Protein AF-A0A173XRQ0-F1 (afdb_monomer_lite)

Organism: Flavonifractor plautii (NCBI:txid292800)

pLDDT: mean 71.58, std 13.85, range [42.94, 87.19]

Secondary structure (DSSP, 8-state):
-EEHHHHHHHH---HHHHHHHHHTTSS-EEEETTEEEE-HHHHHHHHHSHHHH--S---HHHHHHHHHHHHHHHHS----PPPP-

Structure (mmCIF, N/CA/C/O backbone):
data_AF-A0A173XRQ0-F1
#
_entry.id   AF-A0A173XRQ0-F1
#
loop_
_atom_site.group_PDB
_atom_site.id
_atom_site.type_symbol
_atom_site.label_atom_id
_atom_site.label_alt_id
_atom_site.label_comp_id
_atom_site.label_asym_id
_atom_site.label_entity_id
_atom_site.label_seq_id
_atom_site.pdbx_PDB_ins_code
_atom_site.Cartn_x
_atom_site.Cartn_y
_atom_site.Cartn_z
_atom_site.occupancy
_atom_site.B_iso_or_equiv
_atom_site.auth_seq_id
_atom_site.auth_comp_id
_atom_site.auth_asym_id
_atom_site.auth_atom_id
_atom_site.pdbx_PDB_model_num
ATOM 1 N N . MET A 1 1 ? -6.299 11.539 4.760 1.00 83.50 1 MET A N 1
ATOM 2 C CA . MET A 1 1 ? -6.891 10.183 4.761 1.00 83.50 1 MET A CA 1
ATOM 3 C C . MET A 1 1 ? -7.530 9.909 3.399 1.00 83.50 1 MET A C 1
ATOM 5 O O . MET A 1 1 ? -8.025 10.856 2.797 1.00 83.50 1 MET A O 1
ATOM 9 N N . LEU A 1 2 ? -7.465 8.677 2.894 1.00 84.19 2 LEU A N 1
ATOM 10 C CA . LEU A 1 2 ? -8.093 8.196 1.653 1.00 84.19 2 LEU A CA 1
ATOM 11 C C . LEU A 1 2 ? -8.922 6.957 1.964 1.00 84.19 2 LEU A C 1
ATOM 13 O O . LEU A 1 2 ? -8.511 6.150 2.787 1.00 84.19 2 LEU A O 1
ATOM 17 N N . THR A 1 3 ? -10.053 6.762 1.299 1.00 86.44 3 THR A N 1
ATOM 18 C CA . THR A 1 3 ? -10.709 5.446 1.337 1.00 86.44 3 THR A CA 1
ATOM 19 C C . THR A 1 3 ? -9.903 4.430 0.529 1.00 86.44 3 THR A C 1
ATOM 21 O O . THR A 1 3 ? -9.160 4.800 -0.381 1.00 86.44 3 THR A O 1
ATOM 24 N N . VAL A 1 4 ? -10.078 3.138 0.813 1.00 83.62 4 VAL A N 1
ATOM 25 C CA . VAL A 1 4 ? -9.475 2.064 0.001 1.00 83.62 4 VAL A CA 1
ATOM 26 C C . VAL A 1 4 ? -9.883 2.177 -1.475 1.00 83.62 4 VAL A C 1
ATOM 28 O O . VAL A 1 4 ? -9.064 1.908 -2.347 1.00 83.62 4 VAL A O 1
ATOM 31 N N . HIS A 1 5 ? -11.107 2.636 -1.768 1.00 84.06 5 HIS A N 1
ATOM 32 C CA . HIS A 1 5 ? -11.555 2.888 -3.142 1.00 84.06 5 HIS A CA 1
ATOM 33 C C . HIS A 1 5 ? -10.736 3.994 -3.814 1.00 84.06 5 HIS A C 1
ATOM 35 O O . HIS A 1 5 ? -10.141 3.768 -4.859 1.00 84.06 5 HIS A O 1
ATOM 41 N N . GLN A 1 6 ? -10.621 5.155 -3.165 1.00 84.38 6 GLN A N 1
ATOM 42 C CA . GLN A 1 6 ? -9.846 6.277 -3.701 1.00 84.38 6 GLN A CA 1
ATOM 43 C C . GLN A 1 6 ? -8.360 5.940 -3.840 1.00 84.38 6 GLN A C 1
ATOM 45 O O . GLN A 1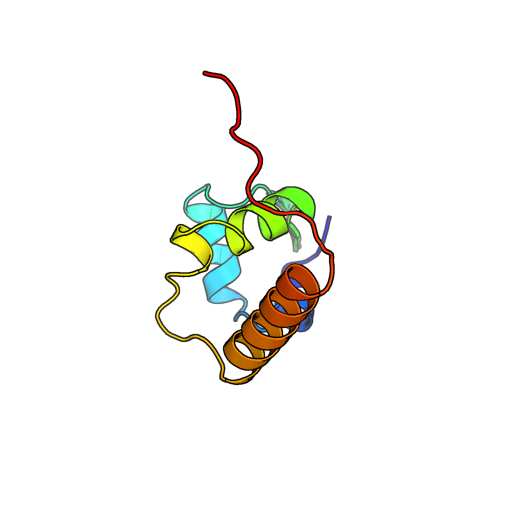 6 ? -7.725 6.341 -4.806 1.00 84.38 6 GLN A O 1
ATOM 50 N N . ALA A 1 7 ? -7.788 5.202 -2.887 1.00 83.19 7 ALA A N 1
ATOM 51 C CA . ALA A 1 7 ? -6.405 4.745 -2.976 1.00 83.19 7 ALA A CA 1
ATOM 52 C C . ALA A 1 7 ? -6.204 3.739 -4.121 1.00 83.19 7 ALA A C 1
ATOM 54 O O . ALA A 1 7 ? -5.158 3.748 -4.762 1.00 83.19 7 ALA A O 1
ATOM 55 N N . SER A 1 8 ? -7.206 2.904 -4.405 1.00 83.44 8 SER A N 1
ATOM 56 C CA . SER A 1 8 ? -7.181 1.975 -5.535 1.00 83.44 8 SER A CA 1
ATOM 57 C C . SER A 1 8 ? -7.197 2.718 -6.870 1.00 83.44 8 SER A C 1
ATOM 59 O O . SER A 1 8 ? -6.362 2.439 -7.724 1.00 83.44 8 SER A O 1
ATOM 61 N N . GLU A 1 9 ? -8.071 3.715 -7.018 1.00 82.88 9 GLU A N 1
ATOM 62 C CA . GLU A 1 9 ? -8.156 4.541 -8.230 1.00 82.88 9 GLU A CA 1
ATOM 63 C C . GLU A 1 9 ? -6.909 5.407 -8.440 1.00 82.88 9 GLU A C 1
ATOM 65 O O . GLU A 1 9 ? -6.418 5.517 -9.558 1.00 82.88 9 GLU A O 1
ATOM 70 N N . LEU A 1 10 ? -6.366 5.997 -7.370 1.00 81.00 10 LEU A N 1
ATOM 71 C CA . LEU A 1 10 ? -5.198 6.878 -7.456 1.00 81.00 10 LEU A CA 1
ATOM 72 C C . LEU A 1 10 ? -3.892 6.122 -7.689 1.00 81.00 10 LEU A C 1
ATOM 74 O O . LEU A 1 10 ? -3.028 6.598 -8.419 1.00 81.00 10 LEU A O 1
ATOM 78 N N . CYS A 1 11 ? -3.709 4.982 -7.023 1.00 75.38 11 CYS A N 1
ATOM 79 C CA . CYS A 1 11 ? -2.441 4.259 -7.061 1.00 75.38 11 CYS A CA 1
ATOM 80 C C . CYS A 1 11 ? -2.453 3.084 -8.049 1.00 75.38 11 CYS A C 1
ATOM 82 O O . CYS A 1 11 ? -1.405 2.488 -8.281 1.00 75.38 11 CYS A O 1
ATOM 84 N N . GLY A 1 12 ? -3.617 2.725 -8.602 1.00 77.81 12 GLY A N 1
ATOM 85 C CA . GLY A 1 12 ? -3.782 1.602 -9.528 1.00 77.81 12 GLY A CA 1
ATOM 86 C C . GLY A 1 12 ? -3.690 0.220 -8.872 1.00 77.81 12 GLY A C 1
ATOM 87 O O . GLY A 1 12 ? -3.687 -0.793 -9.568 1.00 77.81 12 GLY A O 1
ATOM 88 N N . TYR A 1 13 ? -3.612 0.148 -7.540 1.00 80.88 13 TYR A N 1
ATOM 89 C CA . TYR A 1 13 ? -3.531 -1.120 -6.816 1.00 80.88 13 TYR A CA 1
ATOM 90 C C . TYR A 1 13 ? -4.913 -1.672 -6.502 1.00 80.88 13 TYR A C 1
ATOM 92 O O . TYR A 1 13 ? -5.820 -0.943 -6.101 1.00 80.88 13 TYR A O 1
ATOM 100 N N . GLY A 1 14 ? -5.067 -2.990 -6.616 1.00 79.69 14 GLY A N 1
ATOM 101 C CA . GLY A 1 14 ? -6.296 -3.665 -6.221 1.00 79.69 14 GLY A CA 1
ATOM 102 C C . GLY A 1 14 ? -6.599 -3.473 -4.733 1.00 79.69 14 GLY A C 1
ATOM 103 O O . GLY A 1 14 ? -5.701 -3.484 -3.887 1.00 79.69 14 GLY A O 1
ATOM 104 N N . ARG A 1 15 ? -7.887 -3.359 -4.397 1.00 82.88 15 ARG A N 1
ATOM 105 C CA . ARG A 1 15 ? -8.371 -3.214 -3.010 1.00 82.88 15 ARG A CA 1
ATOM 106 C C . ARG A 1 15 ? -7.795 -4.283 -2.070 1.00 82.88 15 ARG A C 1
ATOM 108 O O . ARG A 1 15 ? -7.444 -3.972 -0.937 1.00 82.88 15 ARG A O 1
ATOM 115 N N . SER A 1 16 ? -7.631 -5.512 -2.556 1.00 82.44 16 SER A N 1
ATOM 116 C CA . SER A 1 16 ? -7.056 -6.633 -1.803 1.00 82.44 16 SER A CA 1
ATOM 117 C C . SER A 1 16 ? -5.596 -6.399 -1.398 1.00 82.44 16 SER A C 1
ATOM 119 O O . SER A 1 16 ? -5.211 -6.742 -0.285 1.00 82.44 16 SER A O 1
ATOM 121 N N . ALA A 1 17 ? -4.790 -5.775 -2.265 1.00 80.81 17 ALA A N 1
ATOM 122 C CA . ALA A 1 17 ? -3.393 -5.456 -1.965 1.00 80.81 17 ALA A CA 1
ATOM 123 C C . ALA A 1 17 ? -3.292 -4.370 -0.884 1.00 80.81 17 ALA A C 1
ATOM 125 O O . ALA A 1 17 ? -2.508 -4.497 0.054 1.00 80.81 17 ALA A O 1
ATOM 126 N N . LEU A 1 18 ? -4.149 -3.348 -0.970 1.00 83.25 18 LEU A N 1
ATOM 127 C CA . LEU A 1 18 ? -4.235 -2.287 0.034 1.00 83.25 18 LEU A CA 1
ATOM 128 C C . LEU A 1 18 ? -4.671 -2.828 1.402 1.00 83.25 18 LEU A C 1
ATOM 130 O O . LEU A 1 18 ? -4.077 -2.464 2.415 1.00 83.25 18 LEU A O 1
ATOM 134 N N . HIS A 1 19 ? -5.660 -3.726 1.439 1.00 83.56 19 HIS A N 1
ATOM 135 C CA . HIS A 1 19 ? -6.054 -4.409 2.675 1.00 83.56 19 HIS A CA 1
ATOM 136 C C . HIS A 1 19 ? -4.915 -5.257 3.246 1.00 83.56 19 HIS A C 1
ATOM 138 O O . HIS A 1 19 ? -4.633 -5.167 4.435 1.00 83.56 19 HIS A O 1
ATOM 144 N N . HIS A 1 20 ? -4.196 -5.998 2.402 1.00 84.94 20 HIS A N 1
ATOM 145 C CA . HIS A 1 20 ? -3.054 -6.795 2.841 1.00 84.94 20 HIS A CA 1
ATOM 146 C C . HIS A 1 20 ? -1.931 -5.938 3.450 1.00 84.94 20 HIS A C 1
ATOM 148 O O . HIS A 1 20 ? -1.327 -6.328 4.445 1.00 84.94 20 HIS A O 1
ATOM 154 N N . TRP A 1 21 ? -1.645 -4.753 2.899 1.00 85.56 21 TRP A N 1
ATOM 155 C CA . TRP A 1 21 ? -0.650 -3.845 3.486 1.00 85.56 21 TRP A CA 1
ATOM 156 C C . TRP A 1 21 ? -1.110 -3.240 4.806 1.00 85.56 21 TRP A C 1
ATOM 158 O O . TRP A 1 21 ? -0.276 -2.984 5.675 1.00 85.56 21 TRP A O 1
ATOM 168 N N . LEU A 1 22 ? -2.411 -3.002 4.953 1.00 84.62 22 LEU A N 1
ATOM 169 C CA . LEU A 1 22 ? -2.981 -2.515 6.199 1.00 84.62 22 LEU A CA 1
ATOM 170 C C . LEU A 1 22 ? -2.896 -3.588 7.294 1.00 84.62 22 LEU A C 1
ATOM 172 O O . LEU A 1 22 ? -2.388 -3.300 8.374 1.00 84.62 22 LEU A O 1
ATOM 176 N N . ASP A 1 23 ? -3.306 -4.824 6.995 1.00 84.56 23 ASP A N 1
ATOM 177 C CA . ASP A 1 23 ? -3.242 -5.952 7.935 1.00 84.56 23 ASP A CA 1
ATOM 178 C C . ASP A 1 23 ? -1.798 -6.304 8.314 1.00 84.56 23 ASP A C 1
ATOM 180 O O . ASP A 1 23 ? -1.506 -6.614 9.465 1.00 84.56 23 ASP A O 1
ATOM 184 N N . ALA A 1 24 ? -0.864 -6.188 7.367 1.00 83.81 24 ALA A N 1
ATOM 185 C CA . ALA A 1 24 ? 0.563 -6.372 7.619 1.00 83.81 24 ALA A CA 1
ATOM 186 C C . ALA A 1 24 ? 1.217 -5.198 8.380 1.00 83.81 24 ALA A C 1
ATOM 188 O O . ALA A 1 24 ? 2.428 -5.220 8.597 1.00 83.81 24 ALA A O 1
ATOM 189 N N . GLY A 1 25 ? 0.468 -4.144 8.731 1.00 85.00 25 GLY A N 1
ATOM 190 C CA . GLY A 1 25 ? 0.981 -2.966 9.440 1.00 85.00 25 GLY A CA 1
ATOM 191 C C . GLY A 1 25 ? 1.950 -2.100 8.624 1.00 85.00 25 GLY A C 1
ATOM 192 O O . GLY A 1 25 ? 2.625 -1.234 9.177 1.00 85.00 25 GLY A O 1
ATOM 193 N N . LYS A 1 26 ? 2.028 -2.322 7.308 1.00 82.81 26 LYS A N 1
ATOM 194 C CA . LYS A 1 26 ? 2.926 -1.620 6.376 1.00 82.81 26 LYS A CA 1
ATOM 195 C C . LYS A 1 26 ? 2.439 -0.209 6.059 1.00 82.81 26 LYS A C 1
ATOM 197 O O . LYS A 1 26 ? 3.241 0.697 5.841 1.00 82.81 26 LYS A O 1
ATOM 202 N N . ILE A 1 27 ? 1.120 -0.024 6.054 1.00 85.31 27 ILE A N 1
ATOM 203 C CA . ILE A 1 27 ? 0.471 1.278 5.915 1.00 85.31 27 ILE A CA 1
ATOM 204 C C . ILE A 1 27 ? -0.405 1.556 7.132 1.00 85.31 27 ILE A C 1
ATOM 206 O O . ILE A 1 27 ? -1.127 0.690 7.619 1.00 85.31 27 ILE A O 1
ATOM 210 N N . LYS A 1 28 ? -0.371 2.796 7.614 1.00 86.00 28 LYS A N 1
ATOM 211 C CA . LYS A 1 28 ? -1.255 3.255 8.682 1.00 86.00 28 LYS A CA 1
ATOM 212 C C . LYS A 1 28 ? -2.634 3.560 8.121 1.00 86.00 28 LYS A C 1
ATOM 214 O O . LYS A 1 28 ? -2.772 4.320 7.160 1.00 86.00 28 LYS A O 1
ATOM 219 N N . GLY A 1 29 ? -3.656 3.041 8.783 1.00 85.75 29 GLY A N 1
ATOM 220 C CA .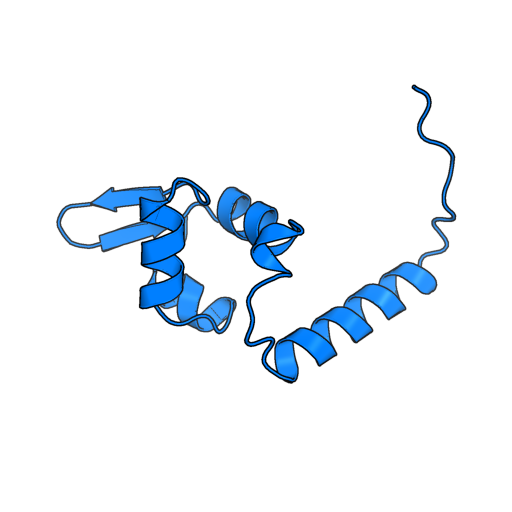 GLY A 1 29 ? -5.039 3.381 8.505 1.00 85.75 29 GLY A CA 1
ATOM 221 C C . GLY A 1 29 ? -5.940 3.130 9.705 1.00 85.75 29 GLY A C 1
ATOM 222 O O . GLY A 1 29 ? -5.560 2.467 10.666 1.00 85.75 29 GLY A O 1
ATOM 223 N N . LEU A 1 30 ? -7.130 3.710 9.646 1.00 83.56 30 LEU A N 1
ATOM 224 C CA . LEU A 1 30 ? -8.187 3.564 10.632 1.00 83.56 30 LEU A CA 1
ATOM 225 C C . LEU A 1 30 ? -9.300 2.724 10.025 1.00 83.56 30 LEU A C 1
ATOM 227 O O . LEU A 1 30 ? -9.809 3.035 8.944 1.00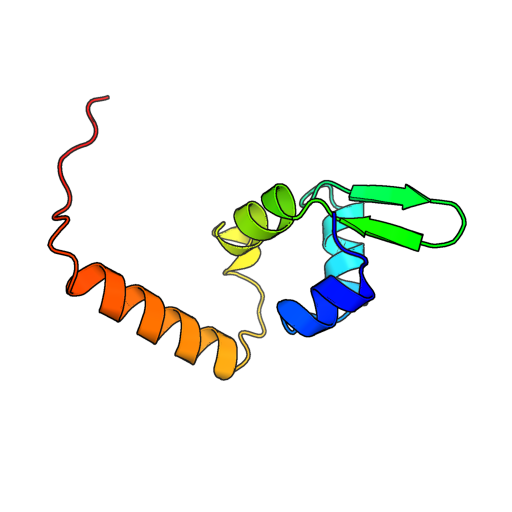 83.56 30 LEU A O 1
ATOM 231 N N . ASN A 1 31 ? -9.697 1.674 10.736 1.00 81.19 31 ASN A N 1
ATOM 232 C CA . ASN A 1 31 ? -10.821 0.855 10.325 1.00 81.19 31 ASN A CA 1
ATOM 233 C C . ASN A 1 31 ? -12.099 1.360 11.006 1.00 81.19 31 ASN A C 1
ATOM 235 O O . ASN A 1 31 ? -12.265 1.214 12.215 1.00 81.19 31 ASN A O 1
ATOM 239 N N . TYR A 1 32 ? -12.999 1.970 10.238 1.00 77.00 32 TYR A N 1
ATOM 240 C CA . TYR A 1 32 ? -14.342 2.308 10.703 1.00 77.00 32 TYR A CA 1
ATOM 241 C C . TYR A 1 32 ? -15.314 1.189 10.328 1.00 77.00 32 TYR A C 1
ATOM 243 O O . TYR A 1 32 ? -15.139 0.517 9.315 1.00 77.00 32 TYR A O 1
ATOM 251 N N . ARG A 1 33 ? -16.406 1.044 11.095 1.00 67.00 33 ARG A N 1
ATOM 252 C CA . ARG A 1 33 ? -17.444 0.001 10.911 1.00 67.00 33 ARG A CA 1
ATOM 253 C C . ARG A 1 33 ? -17.981 -0.157 9.478 1.00 67.00 33 ARG A C 1
ATOM 255 O O . ARG A 1 33 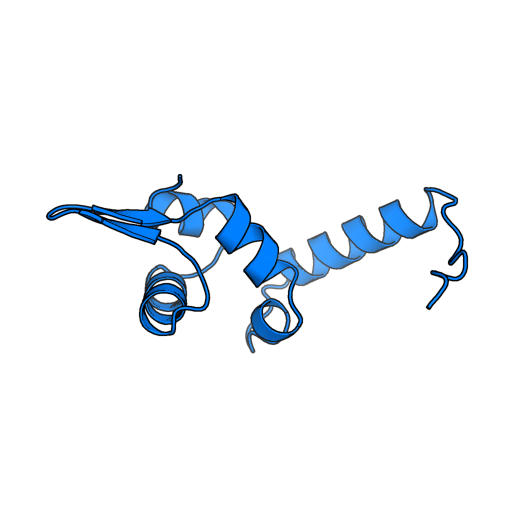? -18.559 -1.192 9.176 1.00 67.00 33 ARG A O 1
ATOM 262 N N . ARG A 1 34 ? -17.854 0.864 8.624 1.00 72.44 34 ARG A N 1
ATOM 263 C CA . ARG A 1 34 ? -18.330 0.857 7.228 1.00 72.44 34 ARG A CA 1
ATOM 264 C C . ARG A 1 34 ? -17.259 1.208 6.190 1.00 72.44 34 ARG A C 1
ATOM 266 O O . ARG A 1 34 ? -17.557 1.153 5.003 1.00 72.44 34 ARG A O 1
ATOM 273 N N . ALA A 1 35 ? -16.053 1.602 6.605 1.00 76.19 35 ALA A N 1
ATOM 274 C CA . ALA A 1 35 ? -15.007 2.032 5.679 1.00 76.19 35 ALA A CA 1
ATOM 275 C C . ALA A 1 35 ? -13.616 1.992 6.318 1.00 76.19 35 ALA A C 1
ATOM 277 O O . ALA A 1 35 ? -13.416 2.459 7.438 1.00 76.19 35 ALA A O 1
ATOM 278 N N . THR A 1 36 ? -12.630 1.525 5.562 1.00 82.44 36 THR A N 1
ATOM 279 C CA . THR A 1 36 ? -11.220 1.631 5.941 1.00 82.44 36 THR A CA 1
ATOM 280 C C . THR A 1 36 ? -10.634 2.911 5.345 1.00 82.44 36 THR A C 1
ATOM 282 O O . THR A 1 36 ? -10.707 3.141 4.133 1.00 82.44 36 THR A O 1
ATOM 285 N N . LEU A 1 37 ? -10.070 3.758 6.206 1.00 85.50 37 LEU A N 1
ATOM 286 C CA . LEU A 1 37 ? -9.383 4.990 5.833 1.00 85.50 37 LEU A CA 1
ATOM 287 C C . LEU A 1 37 ? -7.873 4.798 5.948 1.00 85.50 37 LEU A C 1
ATOM 289 O O . LEU A 1 37 ? -7.362 4.444 7.000 1.00 85.50 37 LEU A O 1
ATOM 293 N N . LEU A 1 38 ? -7.153 5.076 4.874 1.00 86.12 38 LEU A N 1
ATOM 294 C CA . LEU A 1 38 ? -5.704 4.990 4.768 1.00 86.12 38 LEU A CA 1
ATOM 295 C C . LEU A 1 38 ? -5.073 6.370 4.966 1.00 86.12 38 LEU A C 1
ATOM 297 O O . LEU A 1 38 ? -5.560 7.377 4.439 1.00 86.12 38 LEU A O 1
ATOM 301 N N . SER A 1 39 ? -3.961 6.438 5.697 1.00 87.19 39 SER A N 1
ATOM 302 C CA . SER A 1 39 ? -3.149 7.653 5.747 1.00 87.19 39 SER A CA 1
ATOM 303 C C . SER A 1 39 ? -2.457 7.866 4.402 1.00 87.19 39 SER A C 1
ATOM 305 O O . SER A 1 39 ? -1.796 6.967 3.883 1.00 87.19 39 SER A O 1
ATOM 307 N N . LYS A 1 40 ? -2.593 9.079 3.853 1.00 84.88 40 LYS A N 1
ATOM 308 C CA . LYS A 1 40 ? -1.966 9.473 2.582 1.00 84.88 40 LYS A CA 1
ATOM 309 C C . LYS A 1 40 ? -0.445 9.415 2.685 1.00 84.88 40 LYS A C 1
ATOM 311 O O . LYS A 1 40 ? 0.203 8.851 1.816 1.00 84.88 40 LYS A O 1
ATOM 316 N N . GLU A 1 41 ? 0.093 9.958 3.773 1.00 85.31 41 GLU A N 1
ATOM 317 C CA . GLU A 1 41 ? 1.532 10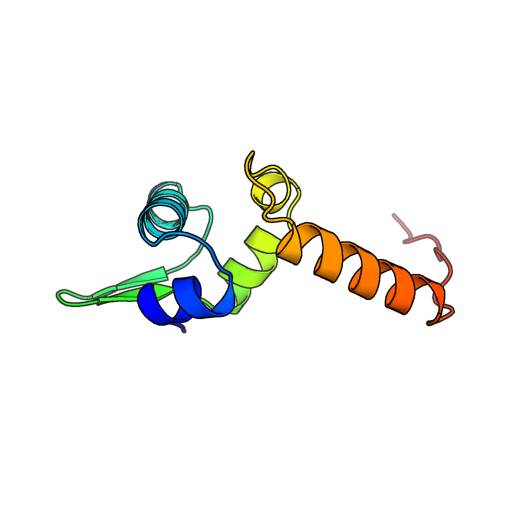.010 4.031 1.00 85.31 41 GLU A CA 1
ATOM 318 C C . GLU A 1 41 ? 2.106 8.603 4.183 1.00 85.31 41 GLU A C 1
ATOM 320 O O . GLU A 1 41 ? 3.096 8.264 3.548 1.00 85.31 41 GLU A O 1
ATOM 325 N N . SER A 1 42 ? 1.443 7.749 4.969 1.00 84.12 42 SER A N 1
ATOM 326 C CA . SER A 1 42 ? 1.919 6.381 5.176 1.00 84.12 42 SER A CA 1
ATOM 327 C C . SER A 1 42 ? 1.853 5.548 3.900 1.00 84.12 42 SER A C 1
ATOM 329 O O . SER A 1 42 ? 2.746 4.738 3.671 1.00 84.12 42 SER A O 1
ATOM 331 N N . LEU A 1 43 ? 0.817 5.744 3.078 1.00 84.06 43 LEU A N 1
ATOM 332 C CA . LEU A 1 43 ? 0.691 5.084 1.784 1.00 84.06 43 LEU A CA 1
ATOM 333 C C . LEU A 1 43 ? 1.783 5.562 0.818 1.00 84.06 43 LEU A C 1
ATOM 335 O O . LEU A 1 43 ? 2.445 4.733 0.207 1.00 84.06 43 LEU A O 1
ATOM 339 N N . ALA A 1 44 ? 2.027 6.871 0.731 1.00 83.56 44 ALA A N 1
ATOM 340 C CA . ALA A 1 44 ? 3.087 7.431 -0.106 1.00 83.56 44 ALA A CA 1
ATOM 341 C C . ALA A 1 44 ? 4.484 6.956 0.333 1.00 83.56 44 ALA A C 1
ATOM 343 O O . ALA A 1 44 ? 5.271 6.529 -0.507 1.00 83.56 44 ALA A O 1
ATOM 344 N N . CYS A 1 45 ? 4.772 6.945 1.640 1.00 82.81 45 CYS A N 1
ATOM 345 C CA . CYS A 1 45 ? 6.031 6.418 2.173 1.00 82.81 45 CYS A CA 1
ATOM 346 C C . CYS A 1 45 ? 6.202 4.924 1.887 1.00 82.81 45 CYS A C 1
ATOM 348 O O . CYS A 1 45 ? 7.298 4.494 1.537 1.00 82.81 45 CYS A O 1
ATOM 350 N N . TRP A 1 46 ? 5.133 4.129 2.007 1.00 82.75 46 TRP A N 1
ATOM 351 C CA . TRP A 1 46 ? 5.182 2.708 1.668 1.00 82.75 46 TRP A CA 1
ATOM 352 C C . TRP A 1 46 ? 5.461 2.493 0.176 1.00 82.75 46 TRP A C 1
ATOM 354 O O . TRP A 1 46 ? 6.335 1.701 -0.168 1.00 82.75 46 TRP A O 1
ATOM 364 N N . LEU A 1 47 ? 4.795 3.246 -0.702 1.00 79.50 47 LEU A N 1
ATOM 365 C CA . LEU A 1 47 ? 5.001 3.193 -2.155 1.00 79.50 47 LEU A CA 1
ATOM 366 C C . LEU A 1 47 ? 6.403 3.648 -2.583 1.00 79.50 47 LEU A C 1
ATOM 368 O O . LEU A 1 47 ? 6.967 3.107 -3.530 1.00 79.50 47 LEU A O 1
ATOM 372 N N . ALA A 1 48 ? 6.983 4.614 -1.873 1.00 78.12 48 ALA A N 1
ATOM 373 C CA . ALA A 1 48 ? 8.357 5.059 -2.088 1.00 78.12 48 ALA A CA 1
ATOM 374 C C . ALA A 1 48 ? 9.406 4.092 -1.503 1.00 78.12 48 ALA A C 1
ATOM 376 O O . ALA A 1 48 ? 10.591 4.217 -1.807 1.00 78.12 48 ALA A O 1
ATOM 377 N N . SER A 1 49 ? 9.000 3.144 -0.651 1.00 76.31 49 SER A N 1
ATOM 378 C CA . SER A 1 49 ? 9.915 2.197 -0.016 1.00 76.31 49 SER A CA 1
ATOM 379 C C . SER A 1 49 ? 10.302 1.047 -0.958 1.00 76.31 49 SER A C 1
ATOM 381 O O . SER A 1 49 ? 9.500 0.652 -1.809 1.00 76.31 49 SER A O 1
ATOM 383 N N . PRO A 1 50 ? 11.471 0.408 -0.755 1.00 68.25 50 PRO A N 1
ATOM 384 C CA . PRO A 1 50 ? 11.863 -0.783 -1.511 1.00 68.25 50 PRO A CA 1
ATOM 385 C C . PRO A 1 50 ? 10.827 -1.914 -1.426 1.00 68.25 50 PRO A C 1
ATOM 387 O O . PRO A 1 50 ? 10.659 -2.667 -2.376 1.00 68.25 50 PRO A O 1
ATOM 390 N N . GLY A 1 51 ? 10.094 -2.017 -0.311 1.00 70.75 51 GLY A N 1
ATOM 391 C CA . GLY A 1 51 ? 9.040 -3.017 -0.122 1.00 70.75 51 GLY A CA 1
ATOM 392 C C . GLY A 1 51 ? 7.756 -2.744 -0.915 1.00 70.75 51 GLY A C 1
ATOM 393 O O . GLY A 1 51 ? 7.056 -3.694 -1.259 1.00 70.75 51 GLY A O 1
ATOM 394 N N . GLY A 1 52 ? 7.451 -1.476 -1.213 1.00 67.88 52 GLY A N 1
ATOM 395 C CA . GLY A 1 52 ? 6.360 -1.080 -2.113 1.00 67.88 52 GLY A CA 1
ATOM 396 C C . GLY A 1 52 ? 6.779 -1.068 -3.585 1.00 67.88 52 GLY A C 1
ATOM 397 O O . GLY A 1 52 ? 5.965 -1.303 -4.462 1.00 67.88 52 GLY A O 1
ATOM 398 N N . GLN A 1 53 ? 8.063 -0.869 -3.863 1.00 64.81 53 GLN A N 1
ATOM 399 C CA . GLN A 1 53 ? 8.651 -0.988 -5.201 1.00 64.81 53 GLN A CA 1
ATOM 400 C C . GLN A 1 53 ? 8.811 -2.454 -5.640 1.00 64.81 53 GLN A C 1
ATOM 402 O O . GLN A 1 53 ? 8.703 -2.772 -6.820 1.00 64.81 53 GLN A O 1
ATOM 407 N N . ASN A 1 54 ? 9.014 -3.368 -4.686 1.00 62.62 54 ASN A N 1
ATOM 408 C CA . ASN A 1 54 ? 9.134 -4.813 -4.903 1.00 62.62 54 ASN A CA 1
ATOM 409 C C . ASN A 1 54 ? 7.763 -5.524 -4.930 1.00 62.62 54 ASN A C 1
ATOM 411 O O . ASN A 1 54 ? 7.591 -6.612 -4.379 1.00 62.62 54 ASN A O 1
ATOM 415 N N . ILE A 1 55 ? 6.748 -4.883 -5.515 1.00 62.31 55 ILE A N 1
ATOM 416 C CA . ILE A 1 55 ? 5.457 -5.522 -5.777 1.00 62.31 55 ILE A CA 1
ATOM 417 C C . ILE A 1 55 ? 5.545 -6.138 -7.173 1.00 62.31 55 ILE A C 1
ATOM 419 O O . ILE A 1 55 ? 5.666 -5.428 -8.166 1.00 62.31 55 ILE A O 1
ATOM 423 N N . ALA A 1 56 ? 5.482 -7.471 -7.229 1.00 49.50 56 ALA A N 1
ATOM 424 C CA . ALA A 1 56 ? 5.783 -8.334 -8.381 1.00 49.50 56 ALA A CA 1
ATOM 425 C C . ALA A 1 56 ? 4.961 -8.099 -9.673 1.00 49.50 56 ALA A C 1
ATOM 427 O O . ALA A 1 56 ? 5.134 -8.823 -10.648 1.00 49.50 56 ALA A O 1
ATOM 428 N N . ALA A 1 57 ? 4.084 -7.098 -9.704 1.00 52.59 57 ALA A N 1
ATOM 429 C CA . ALA A 1 57 ? 3.335 -6.685 -10.883 1.00 52.59 57 ALA A CA 1
ATOM 430 C C . ALA A 1 57 ? 3.375 -5.157 -10.996 1.00 52.59 57 ALA A C 1
ATOM 432 O O . ALA A 1 57 ? 2.386 -4.464 -10.758 1.00 52.59 57 ALA A O 1
ATOM 433 N N . LEU A 1 58 ? 4.551 -4.625 -11.330 1.00 54.06 58 LEU A N 1
ATOM 434 C CA . LEU A 1 58 ? 4.663 -3.260 -11.825 1.00 54.06 58 LEU A CA 1
ATOM 435 C C . LEU A 1 58 ? 3.849 -3.168 -13.121 1.00 54.06 58 LEU A C 1
ATOM 437 O O . LEU A 1 58 ? 4.262 -3.683 -14.157 1.00 54.06 58 LEU A O 1
ATOM 441 N N . SER A 1 59 ? 2.676 -2.537 -13.052 1.00 57.56 59 SER A N 1
ATOM 442 C CA . SER A 1 59 ? 1.937 -2.126 -14.248 1.00 57.56 59 SER A CA 1
ATOM 443 C C . SER A 1 59 ? 2.861 -1.282 -15.131 1.00 57.56 59 SER A C 1
ATOM 445 O O . SER A 1 59 ? 3.626 -0.466 -14.609 1.00 57.56 59 SER A O 1
ATOM 447 N N . GLU A 1 60 ? 2.795 -1.443 -16.455 1.00 58.50 60 GLU A N 1
ATOM 448 C CA . GLU A 1 60 ? 3.596 -0.653 -17.405 1.00 58.50 60 GLU A CA 1
ATOM 449 C C . GLU A 1 60 ? 3.469 0.858 -17.151 1.00 58.50 60 GLU A C 1
ATOM 451 O O . GLU A 1 60 ? 4.449 1.589 -17.276 1.00 58.50 60 GLU A O 1
ATOM 456 N N . GLN A 1 61 ? 2.300 1.319 -16.690 1.00 58.44 61 GLN A N 1
ATOM 457 C CA . GLN A 1 61 ? 2.084 2.706 -16.267 1.00 58.44 61 GLN A CA 1
ATOM 458 C C . GLN A 1 61 ? 2.932 3.113 -15.058 1.00 58.44 61 GLN A C 1
ATOM 460 O O . GLN A 1 61 ? 3.457 4.222 -15.027 1.00 58.44 61 GLN A O 1
ATOM 465 N N . HIS A 1 62 ? 3.108 2.227 -14.076 1.00 61.03 62 HIS A N 1
ATOM 466 C CA . HIS A 1 62 ? 3.950 2.500 -12.913 1.00 61.03 62 HIS A CA 1
ATOM 467 C C . HIS A 1 62 ? 5.425 2.599 -13.323 1.00 61.03 62 HIS A C 1
ATOM 469 O O . HIS A 1 62 ? 6.133 3.497 -12.878 1.00 61.03 62 HIS A O 1
ATOM 475 N N . LEU A 1 63 ? 5.878 1.728 -14.233 1.00 63.94 63 LEU A N 1
ATOM 476 C CA . LEU A 1 63 ? 7.220 1.804 -14.821 1.00 63.94 63 LEU A CA 1
ATOM 477 C C . LEU A 1 63 ? 7.429 3.085 -15.640 1.00 63.94 63 LEU A C 1
ATOM 479 O O . LEU A 1 63 ? 8.490 3.701 -15.535 1.00 63.94 63 LEU A O 1
ATOM 483 N N . ALA A 1 64 ? 6.432 3.501 -16.424 1.00 65.88 64 ALA A N 1
ATOM 484 C CA . ALA A 1 64 ? 6.477 4.743 -17.193 1.00 65.88 64 ALA A CA 1
ATOM 485 C C . ALA A 1 64 ? 6.571 5.971 -16.273 1.00 65.88 64 ALA A C 1
ATOM 487 O O . ALA A 1 64 ? 7.476 6.786 -16.433 1.00 65.88 64 ALA A O 1
ATOM 488 N N . TRP A 1 65 ? 5.727 6.049 -15.240 1.00 66.31 65 TRP A N 1
ATOM 489 C CA . TRP A 1 65 ? 5.771 7.146 -14.272 1.00 66.31 65 TRP A CA 1
ATOM 490 C C . TRP A 1 65 ? 7.063 7.178 -13.461 1.00 66.31 65 TRP A C 1
ATOM 492 O O . TRP A 1 65 ? 7.580 8.260 -13.196 1.00 66.31 65 TRP A O 1
ATOM 502 N N . MET A 1 66 ? 7.635 6.024 -13.104 1.00 66.50 66 MET A N 1
ATOM 503 C CA . MET A 1 66 ? 8.948 5.991 -12.453 1.00 66.50 66 MET A CA 1
ATOM 504 C C . MET A 1 66 ? 10.062 6.514 -13.358 1.00 66.50 66 MET A C 1
ATOM 506 O O . MET A 1 66 ? 10.921 7.254 -12.880 1.00 66.50 66 MET A O 1
ATOM 510 N N . LYS A 1 67 ? 10.043 6.175 -14.654 1.00 67.94 67 LYS A N 1
ATOM 511 C CA . LYS A 1 67 ? 11.009 6.709 -15.625 1.00 67.94 67 LYS A CA 1
ATOM 512 C C . LYS A 1 67 ? 10.884 8.222 -15.770 1.00 67.94 67 LYS A C 1
ATOM 514 O O . LYS A 1 67 ? 11.904 8.902 -15.700 1.00 67.94 67 LYS A O 1
ATOM 519 N N . ASP A 1 68 ? 9.666 8.747 -15.892 1.00 66.75 68 ASP A N 1
ATOM 520 C CA . ASP A 1 68 ? 9.437 10.195 -15.963 1.00 66.75 68 ASP A CA 1
ATOM 521 C C . ASP A 1 68 ? 9.899 10.896 -14.681 1.00 66.75 68 ASP A C 1
ATOM 523 O O . ASP A 1 68 ? 10.604 11.903 -14.732 1.00 66.75 68 ASP A O 1
ATOM 527 N N . PHE A 1 69 ? 9.593 10.331 -13.511 1.00 62.94 69 PHE A N 1
ATOM 528 C CA . PHE A 1 69 ? 10.011 10.900 -12.231 1.00 62.94 69 PHE A CA 1
ATOM 529 C C . PHE A 1 69 ? 11.540 10.882 -12.055 1.00 62.94 69 PHE A C 1
ATOM 531 O O . PHE A 1 69 ? 12.130 11.833 -11.538 1.00 62.94 69 PHE A O 1
ATOM 538 N N . GLN A 1 70 ? 12.209 9.826 -12.524 1.00 60.53 70 GLN A N 1
ATOM 539 C CA . GLN A 1 70 ? 13.668 9.724 -12.512 1.00 60.53 70 GLN A CA 1
ATOM 540 C C . GLN A 1 70 ? 14.322 10.689 -13.514 1.00 60.53 70 GLN A C 1
ATOM 542 O O . GLN A 1 70 ? 15.348 11.292 -13.193 1.00 60.53 70 GLN A O 1
ATOM 547 N N . ALA A 1 71 ? 13.711 10.898 -14.683 1.00 59.44 71 ALA A N 1
ATOM 548 C CA . ALA A 1 71 ? 14.156 11.867 -15.683 1.00 59.44 71 ALA A CA 1
ATOM 549 C C . ALA A 1 71 ? 14.012 13.319 -15.194 1.00 59.44 71 ALA A C 1
ATOM 551 O O . ALA A 1 71 ? 14.892 14.147 -15.436 1.00 59.44 71 ALA A O 1
ATOM 552 N N . VAL A 1 72 ? 12.955 13.631 -14.437 1.00 56.19 72 VAL A N 1
ATOM 553 C CA . VAL A 1 72 ? 12.798 14.934 -13.766 1.00 56.19 72 VAL A CA 1
ATOM 554 C C . VAL A 1 72 ? 13.902 15.143 -12.727 1.00 56.19 72 VAL A C 1
ATOM 556 O O . VAL A 1 72 ? 14.509 16.212 -12.686 1.00 56.19 72 VAL A O 1
ATOM 559 N N . LYS A 1 73 ? 14.238 14.110 -11.944 1.00 52.97 73 LYS A N 1
ATOM 560 C CA . LYS A 1 73 ? 15.299 14.184 -10.926 1.00 52.97 73 LYS A CA 1
ATOM 561 C C . LYS A 1 73 ? 16.701 14.382 -11.521 1.00 52.97 73 LYS A C 1
ATOM 563 O O . LYS A 1 73 ? 17.541 14.993 -10.871 1.00 52.97 73 LYS A O 1
ATOM 568 N N . GLN A 1 74 ? 16.959 13.887 -12.735 1.00 52.09 74 GLN A N 1
ATOM 569 C CA . GLN A 1 74 ? 18.227 14.096 -13.453 1.00 52.09 74 GLN A CA 1
ATOM 570 C C . GLN A 1 74 ? 18.355 15.511 -14.046 1.00 52.09 74 GLN A C 1
ATOM 572 O O . GLN A 1 74 ? 19.468 16.009 -14.184 1.00 52.09 74 GLN A O 1
ATOM 577 N N . ASN A 1 75 ? 17.235 16.169 -14.366 1.00 51.88 75 ASN A N 1
ATOM 578 C CA . ASN A 1 75 ? 17.219 17.534 -14.908 1.00 51.88 75 ASN A CA 1
ATOM 579 C C . ASN A 1 75 ? 17.135 18.625 -13.828 1.00 51.88 75 ASN A C 1
ATOM 581 O O . ASN A 1 75 ? 17.519 19.767 -14.072 1.00 51.88 75 ASN A O 1
ATOM 585 N N . SER A 1 76 ? 16.675 18.298 -12.619 1.00 49.69 76 SER A N 1
ATOM 586 C CA . SER A 1 76 ? 16.913 19.135 -11.443 1.00 49.69 76 SER A CA 1
ATOM 587 C C . SER A 1 76 ? 18.336 18.863 -10.958 1.00 49.69 76 SER A C 1
ATOM 589 O O . SER A 1 76 ? 18.577 17.790 -10.418 1.00 49.69 76 SER A O 1
ATOM 591 N N . GLY A 1 77 ? 19.283 19.779 -11.163 1.00 48.91 77 GLY A N 1
ATOM 592 C CA . GLY A 1 77 ? 20.711 19.632 -10.829 1.00 48.91 77 GLY A CA 1
ATOM 593 C C . GLY A 1 77 ? 21.059 19.448 -9.340 1.00 48.91 77 GLY A C 1
ATOM 594 O O . GLY A 1 77 ? 21.933 20.135 -8.824 1.00 48.91 77 GLY A O 1
ATOM 595 N N . MET A 1 78 ? 20.405 18.528 -8.632 1.00 47.22 78 MET A N 1
ATOM 596 C CA . MET A 1 78 ? 20.763 18.087 -7.292 1.00 47.22 78 MET A CA 1
ATOM 597 C C . MET A 1 78 ? 21.688 16.874 -7.440 1.00 47.22 78 MET A C 1
ATOM 599 O O . MET A 1 78 ? 21.256 15.720 -7.426 1.00 47.22 78 MET A O 1
ATOM 603 N N . GLY A 1 79 ? 22.979 17.144 -7.644 1.00 45.00 79 GLY A N 1
ATOM 604 C CA . GLY A 1 79 ? 24.010 16.115 -7.534 1.00 45.00 79 GLY A CA 1
ATOM 605 C C . GLY A 1 79 ? 23.958 15.429 -6.158 1.00 45.00 79 GLY A C 1
ATOM 606 O O . GLY A 1 79 ? 23.441 16.013 -5.200 1.00 45.00 79 GLY A O 1
ATOM 607 N N . PRO A 1 80 ? 24.471 14.193 -6.026 1.00 47.16 80 PRO A N 1
ATOM 608 C CA . PRO A 1 80 ? 24.592 13.527 -4.736 1.00 47.16 80 PRO A CA 1
ATOM 609 C C . PRO A 1 80 ? 25.633 14.269 -3.886 1.00 47.16 80 PRO A C 1
ATOM 611 O O . PRO A 1 80 ? 26.822 13.968 -3.924 1.00 47.16 80 PRO A O 1
ATOM 614 N N . GLY A 1 81 ? 25.190 15.2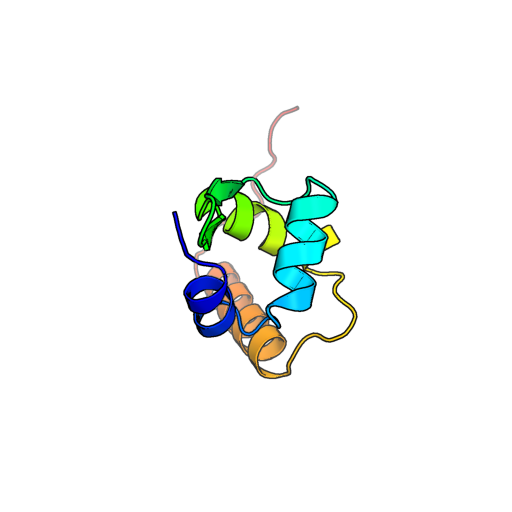78 -3.140 1.00 45.00 81 GLY A N 1
ATOM 615 C CA . GLY A 1 81 ? 25.963 15.824 -2.033 1.00 45.00 81 GLY A CA 1
ATOM 616 C C . GLY A 1 81 ? 26.049 14.765 -0.928 1.00 45.00 81 GLY A C 1
ATOM 617 O O . GLY A 1 81 ? 25.033 14.126 -0.637 1.00 45.00 81 GLY A O 1
ATOM 618 N N . PRO A 1 82 ? 27.228 14.531 -0.329 1.00 50.16 82 PRO A N 1
ATOM 619 C CA . PRO A 1 82 ? 27.367 13.554 0.740 1.00 50.16 82 PRO A CA 1
ATOM 620 C C . PRO A 1 82 ? 26.503 13.983 1.932 1.00 50.16 82 PRO A C 1
ATOM 622 O O . PRO A 1 82 ? 26.629 15.102 2.426 1.00 50.16 82 PRO A O 1
ATOM 625 N N . MET A 1 83 ? 25.617 13.098 2.389 1.00 45.25 83 MET A N 1
ATOM 626 C CA . MET A 1 83 ? 25.003 13.222 3.713 1.00 45.25 83 MET A CA 1
ATOM 627 C C . MET A 1 83 ? 26.104 12.956 4.749 1.00 45.25 83 MET A C 1
ATOM 629 O O . MET A 1 83 ? 26.709 11.881 4.685 1.00 45.25 83 MET A O 1
ATOM 633 N N . PRO A 1 84 ? 26.412 13.892 5.663 1.00 49.91 84 PRO A N 1
ATOM 634 C CA . PRO A 1 84 ? 27.335 13.604 6.750 1.00 49.91 84 PRO A CA 1
ATOM 635 C C . PRO A 1 84 ? 26.701 12.573 7.697 1.00 49.91 84 PRO A C 1
ATOM 637 O O . PRO A 1 84 ? 25.491 12.609 7.930 1.00 49.91 84 PRO A O 1
ATOM 640 N N . LEU A 1 85 ? 27.540 11.638 8.156 1.00 42.94 85 LEU A N 1
ATOM 641 C CA . LEU A 1 85 ? 27.227 10.580 9.124 1.00 42.94 85 LEU A CA 1
ATOM 642 C C . LEU A 1 85 ? 26.773 11.145 10.474 1.00 42.94 85 LEU A C 1
ATOM 644 O O . LEU A 1 85 ? 27.354 12.170 10.898 1.00 42.94 85 LEU A O 1
#

Foldseek 3Di:
DAWLVRCCVVVVDDSVVVVVCVVVVQWDWDDDPVTIGTDPVSVVVSCVDPNVVPPVDCDVVNVVVVVVVVVVVVVPPPDPDDDDD

Radius of gyration: 15.36 Å; chains: 1; bounding box: 46×28×28 Å

Sequence (85 aa):
MLTVHQASELCGYGRSALHHWLDAGKIKGLNYRRATLLSKESLACWLASPGGQNIAALSEQHLAWMKDFQAVKQNSGMGPGPMPL